Protein AF-A0A1K0IPX2-F1 (afdb_monomer)

Nearest PDB structures (foldseek):
  5ig4-assembly1_E  TM=5.829E-01  e=7.567E+00  Nematostella vectensis
  2w2c-assembly1_B  TM=4.457E-01  e=9.966E+00  Homo sapiens
  4cy6-assembly1_A  TM=1.520E-01  e=7.567E+00  Pseudomonas nitroreducens HBP1

pLDDT: mean 82.93, std 15.58, range [27.27, 98.0]

Secondary structure (DSSP, 8-state):
-----PPPTT-EEPPHHHHHHTT-EEEEEE-SEEEEE-SSSEEEEEEEEEEEEEEEEE---PPTTT--PPEEEEEETTEEEE-HHHHHHHHH---GGG---EEGGG--STTTEEEEEEHHHHHHHHHHHT----EEEEPPPEEEEEEEEEEEEEE-

Organism: Cupriavidus necator (NCBI:txid106590)

Radius of gyration: 23.1 Å; Cα contacts (8 Å, |Δi|>4): 280; chains: 1; bounding box: 51×50×70 Å

Solvent-accessible surface area (backbone atoms only — not comparable to full-atom values): 9097 Å² total; per-residue (Å²): 135,91,83,85,84,88,56,56,101,65,28,42,75,63,53,72,63,51,75,74,43,68,86,47,43,82,46,76,44,87,63,45,61,50,78,44,76,78,48,100,50,33,36,34,40,41,35,40,22,37,28,37,30,43,41,30,70,59,67,81,61,63,50,80,98,73,44,7,34,32,55,72,35,24,40,42,94,90,50,45,24,45,46,71,70,41,46,54,38,13,54,63,33,74,63,61,87,69,57,64,67,47,39,43,89,73,40,86,44,80,92,31,38,22,40,64,41,37,41,61,58,54,50,53,50,27,67,74,68,76,48,88,80,85,46,73,49,68,51,77,69,47,78,44,77,41,85,73,57,48,75,48,76,49,76,112

InterPro doma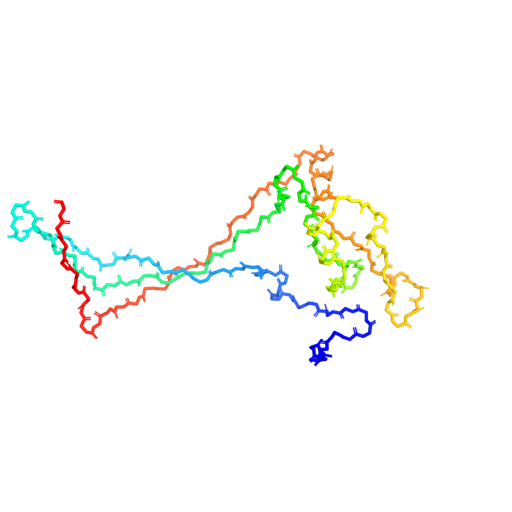ins:
  IPR045646 Protein of unknown function DUF6402 [PF19940] (12-148)

Foldseek 3Di:
DDDDDDAPPWANFDDVCCVVQVPKDKDKDQDDWDKDDPDPFKIKIWGFKMKIKIKDWQDQDADPDFFAFAWDFFDAPVGGGDDPQVRVDRGHHPDCVSFDWDAAVPDDDRVGITGIDTSVNVVVVCVVVVDDDIDMDMDDIDMDTDVVIDMDMDTD

Structure (mmCIF, N/CA/C/O backbone):
data_AF-A0A1K0IPX2-F1
#
_entry.id   AF-A0A1K0IPX2-F1
#
loop_
_atom_site.group_PDB
_atom_site.id
_atom_site.type_symbol
_atom_site.label_atom_id
_atom_site.label_alt_id
_atom_site.label_comp_id
_atom_site.label_asym_id
_atom_site.label_entity_id
_atom_site.label_seq_id
_atom_site.pdbx_PDB_ins_code
_atom_site.Cartn_x
_atom_site.Cartn_y
_atom_site.Cartn_z
_atom_site.occupancy
_atom_site.B_iso_or_equiv
_atom_site.auth_seq_id
_atom_site.auth_comp_id
_atom_site.auth_asym_id
_atom_site.auth_atom_id
_atom_site.pdbx_PDB_model_num
ATOM 1 N N . MET A 1 1 ? 8.985 -29.202 -3.514 1.00 28.09 1 MET A N 1
ATOM 2 C CA . MET A 1 1 ? 9.493 -29.088 -4.895 1.00 28.09 1 MET A CA 1
ATOM 3 C C . MET A 1 1 ? 8.619 -28.064 -5.603 1.00 28.09 1 MET A C 1
ATOM 5 O O . MET A 1 1 ? 7.453 -28.330 -5.851 1.00 28.09 1 MET A O 1
ATOM 9 N N . LEU A 1 2 ? 9.148 -26.844 -5.720 1.00 33.47 2 LEU A N 1
ATOM 10 C CA . LEU A 1 2 ? 8.491 -25.648 -6.246 1.00 33.47 2 LEU A CA 1
ATOM 11 C C . LEU A 1 2 ? 8.033 -25.855 -7.687 1.0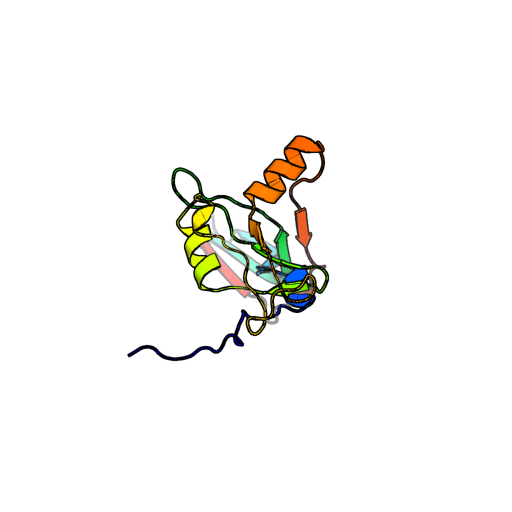0 33.47 2 LEU A C 1
ATOM 13 O O . LEU A 1 2 ? 8.862 -26.294 -8.472 1.00 33.47 2 LEU A O 1
ATOM 17 N N . LEU A 1 3 ? 6.802 -25.465 -8.039 1.00 29.38 3 LEU A N 1
ATOM 18 C CA . LEU A 1 3 ? 6.433 -25.027 -9.393 1.00 29.38 3 LEU A CA 1
ATOM 19 C C . LEU A 1 3 ? 5.048 -24.337 -9.403 1.00 29.38 3 LEU A C 1
ATOM 21 O O . LEU A 1 3 ? 4.041 -24.948 -9.069 1.00 29.38 3 LEU A O 1
ATOM 25 N N . ARG A 1 4 ? 5.051 -23.105 -9.941 1.00 27.27 4 ARG A N 1
ATOM 26 C CA . ARG A 1 4 ? 4.027 -22.504 -10.829 1.00 27.27 4 ARG A CA 1
ATOM 27 C C . ARG A 1 4 ? 2.830 -21.767 -10.210 1.00 27.27 4 ARG A C 1
ATOM 29 O O . ARG A 1 4 ? 1.725 -22.286 -10.144 1.00 27.27 4 ARG A O 1
ATOM 36 N N . GLY A 1 5 ? 3.040 -20.471 -9.969 1.00 28.73 5 GLY A N 1
ATOM 37 C CA . GLY A 1 5 ? 2.076 -19.410 -10.285 1.00 28.73 5 GLY A CA 1
ATOM 38 C C . GLY A 1 5 ? 2.593 -18.659 -11.517 1.00 28.73 5 GLY A C 1
ATOM 39 O O . GLY A 1 5 ? 3.709 -18.147 -11.504 1.00 28.73 5 GLY A O 1
ATOM 40 N N . ILE A 1 6 ? 1.845 -18.717 -12.615 1.00 36.31 6 ILE A N 1
ATOM 41 C CA . ILE A 1 6 ? 2.249 -18.298 -13.963 1.00 36.31 6 ILE A CA 1
ATOM 42 C C . ILE A 1 6 ? 2.271 -16.764 -14.056 1.00 36.31 6 ILE A C 1
ATOM 44 O O . ILE A 1 6 ? 1.228 -16.131 -13.948 1.00 36.31 6 ILE A O 1
ATOM 48 N N . ALA A 1 7 ? 3.436 -16.175 -14.333 1.00 39.88 7 ALA A N 1
ATOM 49 C CA . ALA A 1 7 ? 3.518 -14.900 -15.039 1.00 39.88 7 ALA A CA 1
ATOM 50 C C . ALA A 1 7 ? 3.767 -15.215 -16.519 1.00 39.88 7 ALA A C 1
ATOM 52 O O . ALA A 1 7 ? 4.609 -16.061 -16.833 1.00 39.88 7 ALA A O 1
ATOM 53 N N . ALA A 1 8 ? 3.025 -14.571 -17.425 1.00 44.94 8 ALA A N 1
ATOM 54 C CA . ALA A 1 8 ? 3.282 -14.657 -18.860 1.00 44.94 8 ALA A CA 1
ATOM 55 C C . ALA A 1 8 ? 4.745 -14.258 -19.154 1.00 44.94 8 ALA A C 1
ATOM 57 O O . ALA A 1 8 ? 5.363 -13.606 -18.310 1.00 44.94 8 ALA A O 1
ATOM 58 N N . PRO A 1 9 ? 5.313 -14.617 -20.323 1.00 48.62 9 PRO A N 1
ATOM 59 C CA . PRO A 1 9 ? 6.760 -14.679 -20.561 1.00 48.62 9 PRO A CA 1
ATOM 60 C C . PRO A 1 9 ? 7.589 -13.431 -20.216 1.00 48.62 9 PRO A C 1
ATOM 62 O O . PRO A 1 9 ? 8.806 -13.530 -20.238 1.00 48.62 9 PRO A O 1
ATOM 65 N N . ASN A 1 10 ? 6.976 -12.277 -19.917 1.00 52.22 10 ASN A N 1
ATOM 66 C CA . ASN A 1 10 ? 7.647 -11.045 -19.494 1.00 52.22 10 ASN A CA 1
ATOM 67 C C . ASN A 1 10 ? 6.847 -10.269 -18.433 1.00 52.22 10 ASN A C 1
ATOM 69 O O . ASN A 1 10 ? 6.671 -9.070 -18.561 1.00 52.22 10 ASN A O 1
ATOM 73 N N . GLY A 1 11 ? 6.341 -10.935 -17.396 1.00 52.53 11 GLY A N 1
ATOM 74 C CA . GLY A 1 11 ? 5.654 -10.279 -16.279 1.00 52.53 11 GLY A CA 1
ATOM 75 C C . GLY A 1 11 ? 4.129 -10.299 -16.380 1.00 52.53 11 GLY A C 1
ATOM 76 O O . GLY A 1 11 ? 3.548 -10.593 -17.426 1.00 52.53 11 GLY A O 1
ATOM 77 N N . VAL A 1 12 ? 3.476 -10.046 -15.246 1.00 64.88 12 VAL A N 1
ATOM 78 C CA . VAL A 1 12 ? 2.011 -9.960 -15.161 1.00 64.88 12 VAL A CA 1
ATOM 79 C C . VAL A 1 12 ? 1.614 -8.530 -15.505 1.00 64.88 12 VAL A C 1
ATOM 81 O O . VAL A 1 12 ? 2.057 -7.600 -14.829 1.00 64.88 12 VAL A O 1
ATOM 84 N N . MET A 1 13 ? 0.838 -8.363 -16.576 1.00 61.56 13 MET A N 1
ATOM 85 C CA . MET A 1 13 ? 0.218 -7.080 -16.905 1.00 61.56 13 MET A CA 1
ATOM 86 C C . MET A 1 13 ? -0.791 -6.748 -15.813 1.00 61.56 13 MET A C 1
ATOM 88 O O . MET A 1 13 ? -1.600 -7.602 -15.451 1.00 61.56 13 MET A O 1
ATOM 92 N N . MET A 1 14 ? -0.710 -5.532 -15.292 1.00 70.75 14 MET A N 1
ATOM 93 C CA . MET A 1 14 ? -1.639 -5.056 -14.278 1.00 70.75 14 MET A CA 1
ATOM 94 C C . MET A 1 14 ? -2.742 -4.240 -14.936 1.00 70.75 14 MET A C 1
ATOM 96 O O . MET A 1 14 ? -2.502 -3.547 -15.925 1.00 70.75 14 MET A O 1
ATOM 100 N N . ASP A 1 15 ? -3.950 -4.377 -14.406 1.00 75.19 15 ASP A N 1
ATOM 101 C CA . ASP A 1 15 ? -5.102 -3.597 -14.831 1.00 75.19 15 ASP A CA 1
ATOM 102 C C . ASP A 1 15 ? -5.179 -2.266 -14.070 1.00 75.19 15 ASP A C 1
ATOM 104 O O . ASP A 1 15 ? -4.445 -2.005 -13.108 1.00 75.19 15 ASP A O 1
ATOM 108 N N . ASP A 1 16 ? -6.093 -1.409 -14.516 1.00 74.56 16 ASP A N 1
ATOM 109 C CA . ASP A 1 16 ? -6.316 -0.098 -13.912 1.00 74.56 16 ASP A CA 1
ATOM 110 C C . ASP A 1 16 ? -6.760 -0.214 -12.448 1.00 74.56 16 ASP A C 1
ATOM 112 O O . ASP A 1 16 ? -6.487 0.684 -11.653 1.00 74.56 16 ASP A O 1
ATOM 116 N N . LEU A 1 17 ? -7.402 -1.326 -12.064 1.00 75.00 17 LEU A N 1
ATOM 117 C CA . LEU A 1 17 ? -7.820 -1.578 -10.688 1.00 75.00 17 LEU A CA 1
ATOM 118 C C . LEU A 1 17 ? -6.605 -1.757 -9.776 1.00 75.00 17 LEU A C 1
ATOM 120 O O . LEU A 1 17 ? -6.518 -1.093 -8.744 1.00 75.00 17 LEU A O 1
ATOM 124 N N . TYR A 1 18 ? -5.648 -2.597 -10.169 1.00 74.00 18 TYR A N 1
ATOM 125 C CA . TYR A 1 18 ? -4.397 -2.763 -9.437 1.00 74.00 18 TYR A CA 1
ATOM 126 C C . TYR A 1 18 ? -3.596 -1.455 -9.403 1.00 74.00 18 TYR A C 1
ATOM 128 O O . TYR A 1 18 ? -3.061 -1.090 -8.360 1.00 74.00 18 TYR A O 1
ATOM 136 N N . GLY A 1 19 ? -3.539 -0.712 -10.513 1.00 71.19 19 GLY A N 1
ATOM 137 C CA . GLY A 1 19 ? -2.876 0.597 -10.552 1.00 71.19 19 GLY A CA 1
ATOM 138 C C . GLY A 1 19 ? -3.525 1.646 -9.637 1.00 71.19 19 GLY A C 1
ATOM 139 O O . GLY A 1 19 ? -2.824 2.482 -9.070 1.00 71.19 19 GLY A O 1
ATOM 140 N N . SER A 1 20 ? -4.849 1.586 -9.472 1.00 74.06 20 SER A N 1
ATOM 141 C CA . SER A 1 20 ? -5.630 2.565 -8.700 1.00 74.06 20 SER A CA 1
ATOM 142 C C . SER A 1 20 ? -5.774 2.228 -7.221 1.00 74.06 20 SER A C 1
ATOM 144 O O . SER A 1 20 ? -6.041 3.127 -6.430 1.00 74.06 20 SER A O 1
ATOM 146 N N . LEU A 1 21 ? -5.677 0.949 -6.854 1.00 73.56 21 LEU A N 1
ATOM 147 C CA . LEU A 1 21 ? -5.913 0.479 -5.486 1.00 73.56 21 LEU A CA 1
ATOM 148 C C . LEU A 1 21 ? -4.713 -0.233 -4.863 1.00 73.56 21 LEU A C 1
ATOM 150 O O . LEU A 1 21 ? -4.818 -0.649 -3.712 1.00 73.56 21 LEU A O 1
ATOM 154 N N . GLY A 1 22 ? -3.633 -0.452 -5.620 1.00 73.50 22 GLY A N 1
ATOM 155 C CA . GLY A 1 22 ? -2.355 -1.002 -5.167 1.00 73.50 22 GLY A CA 1
ATOM 156 C C . GLY A 1 22 ? -2.458 -2.000 -4.010 1.00 73.50 22 GLY A C 1
ATOM 157 O O . GLY A 1 22 ? -2.953 -3.116 -4.164 1.00 73.50 22 GLY A O 1
ATOM 158 N N . ALA A 1 23 ? -1.981 -1.569 -2.839 1.00 73.56 23 ALA A N 1
ATOM 159 C CA . ALA A 1 23 ? -2.017 -2.312 -1.578 1.00 73.56 23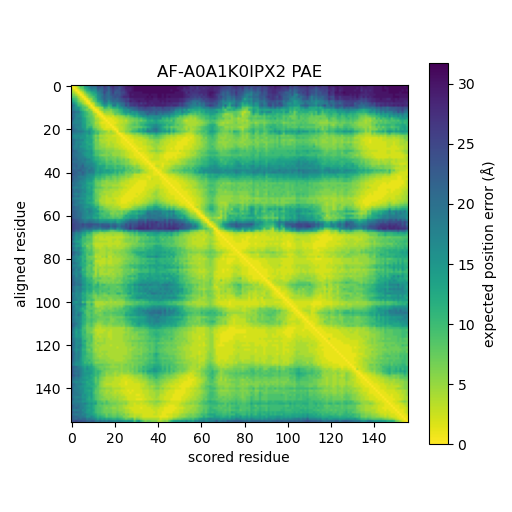 ALA A CA 1
ATOM 160 C C . ALA A 1 23 ? -3.058 -1.736 -0.595 1.00 73.56 23 ALA A C 1
ATOM 162 O O . ALA A 1 23 ? -2.799 -1.603 0.604 1.00 73.56 23 ALA A O 1
ATOM 163 N N . SER A 1 24 ? -4.232 -1.367 -1.105 1.00 85.88 24 SER A N 1
ATOM 164 C CA . SER A 1 24 ? -5.343 -0.865 -0.300 1.00 85.88 24 SER A CA 1
ATOM 165 C C . SER A 1 24 ? -5.810 -1.879 0.748 1.00 85.88 24 SER A C 1
ATOM 167 O O . SER A 1 24 ? -5.622 -3.093 0.651 1.00 85.88 24 SER A O 1
ATOM 169 N N . SER A 1 25 ? -6.441 -1.353 1.793 1.00 89.06 25 SER A N 1
ATOM 170 C CA . SER A 1 25 ? -6.935 -2.113 2.936 1.00 89.06 25 SER A CA 1
ATOM 171 C C . SER A 1 25 ? -8.400 -1.795 3.202 1.00 89.06 25 SER A C 1
ATOM 173 O O . SER A 1 25 ? -8.820 -0.639 3.138 1.00 89.06 25 SER A O 1
ATOM 175 N N . PHE A 1 26 ? -9.176 -2.816 3.560 1.00 92.88 26 PHE A N 1
ATOM 176 C CA . PHE A 1 26 ? -10.510 -2.634 4.123 1.00 92.88 26 PHE A CA 1
ATOM 177 C C . PHE A 1 26 ? -10.407 -2.571 5.643 1.00 92.88 26 PHE A C 1
ATOM 179 O O . PHE A 1 26 ? -9.850 -3.463 6.279 1.00 92.88 26 PHE A O 1
ATOM 186 N N . ASN A 1 27 ? -10.945 -1.504 6.219 1.00 95.19 27 ASN A N 1
ATOM 187 C CA . ASN A 1 27 ? -10.860 -1.189 7.635 1.00 95.19 27 ASN A CA 1
ATOM 188 C C . ASN A 1 27 ? -12.263 -1.109 8.237 1.00 95.19 27 ASN A C 1
ATOM 190 O O . ASN A 1 27 ? -13.224 -0.746 7.556 1.00 95.19 27 ASN A O 1
ATOM 194 N N . ALA A 1 28 ? -12.362 -1.423 9.527 1.00 95.75 28 ALA A N 1
ATOM 195 C CA . ALA A 1 28 ? -13.574 -1.275 10.318 1.00 95.75 28 ALA A CA 1
ATOM 196 C C . ALA A 1 28 ? -13.305 -0.343 11.504 1.00 95.75 28 ALA A C 1
ATOM 198 O O . ALA A 1 28 ? -12.272 -0.454 12.159 1.00 95.75 28 ALA A O 1
ATOM 199 N N . THR A 1 29 ? -14.245 0.552 11.796 1.00 95.69 29 THR A N 1
ATOM 200 C CA . THR A 1 29 ? -14.204 1.432 12.971 1.00 95.69 29 THR A CA 1
ATOM 201 C C . THR A 1 29 ? -15.536 1.417 13.716 1.00 95.69 29 THR A C 1
ATOM 203 O O . THR A 1 29 ? -16.573 1.063 13.145 1.00 95.69 29 THR A O 1
ATOM 206 N N . LEU A 1 30 ? -15.516 1.798 14.993 1.00 95.75 30 LEU A N 1
ATOM 207 C CA . LEU A 1 30 ? -16.731 2.000 15.776 1.00 95.75 30 LEU A CA 1
ATOM 208 C C . LEU A 1 30 ? -17.438 3.278 15.298 1.00 95.75 30 LEU A C 1
ATOM 210 O O . LEU A 1 30 ? -16.787 4.303 15.112 1.00 95.75 30 LEU A O 1
ATOM 214 N N . ASP A 1 31 ? -18.759 3.222 15.104 1.00 94.19 31 ASP A N 1
ATOM 215 C CA . ASP A 1 31 ? -19.560 4.392 14.705 1.00 94.19 31 ASP A CA 1
ATOM 216 C C . ASP A 1 31 ? -20.665 4.644 15.741 1.00 94.19 31 ASP A C 1
ATOM 218 O O . ASP A 1 31 ? -20.543 5.504 16.609 1.00 94.19 31 ASP A O 1
ATOM 222 N N . GLY A 1 32 ? -21.702 3.807 15.752 1.00 95.75 32 GLY A N 1
ATOM 223 C CA . GLY A 1 32 ? -22.773 3.867 16.741 1.00 95.75 32 GLY A CA 1
ATOM 224 C C . GLY A 1 32 ? -22.432 3.031 17.968 1.00 95.75 32 GLY A C 1
ATOM 225 O O . GLY A 1 32 ? -22.709 1.835 17.984 1.00 95.75 32 GLY A O 1
ATOM 226 N N . PHE A 1 33 ? -21.864 3.631 19.009 1.00 96.56 33 PHE A N 1
ATOM 227 C CA . PHE A 1 33 ? -21.556 2.946 20.267 1.00 96.56 33 PHE A CA 1
ATOM 228 C C . PHE A 1 33 ? -21.758 3.861 21.478 1.00 96.56 33 PHE A C 1
ATOM 230 O O . PHE A 1 33 ? -21.827 5.080 21.343 1.00 96.56 33 PHE A O 1
ATOM 237 N N . PHE A 1 34 ? -21.859 3.276 22.669 1.00 95.50 34 PHE A N 1
ATOM 238 C CA . PHE A 1 34 ? -21.815 4.019 23.926 1.00 95.50 34 PHE A CA 1
ATOM 239 C C . PHE A 1 34 ? -21.069 3.234 25.004 1.00 95.50 34 PHE A C 1
ATOM 241 O O . PHE A 1 34 ? -21.004 2.003 24.958 1.00 95.50 34 PHE A O 1
ATOM 248 N N . TYR A 1 35 ? -20.529 3.967 25.974 1.00 94.50 35 TYR A N 1
ATOM 249 C CA . TYR A 1 35 ? -19.913 3.414 27.173 1.00 94.50 35 TYR A CA 1
ATOM 250 C C . TYR A 1 35 ? -20.821 3.635 28.379 1.00 94.50 35 TYR A C 1
ATOM 252 O O . TYR A 1 35 ? -21.429 4.693 28.524 1.00 94.50 35 TYR A O 1
ATOM 260 N N . GLU A 1 36 ? -20.873 2.647 29.259 1.00 93.56 36 GLU A N 1
ATOM 261 C CA . GLU A 1 36 ? -21.593 2.683 30.524 1.00 93.56 36 GLU A CA 1
ATOM 262 C C . GLU A 1 36 ? -20.660 2.187 31.631 1.00 93.56 36 GLU A C 1
ATOM 264 O O . GLU A 1 36 ? -20.066 1.113 31.530 1.00 93.56 36 GLU A O 1
ATOM 269 N N . ARG A 1 37 ? -20.507 2.973 32.698 1.00 92.19 37 ARG A N 1
ATOM 270 C CA . ARG A 1 37 ? -19.782 2.539 33.894 1.00 92.19 37 ARG A CA 1
ATOM 271 C C . ARG A 1 37 ? -20.737 1.692 34.737 1.00 92.19 37 ARG A C 1
ATOM 273 O O . ARG A 1 37 ? -21.736 2.212 35.218 1.00 92.19 37 ARG A O 1
ATOM 280 N N . VAL A 1 38 ? -20.436 0.404 34.895 1.00 90.88 38 VAL A N 1
ATOM 281 C CA . VAL A 1 38 ? -21.295 -0.546 35.626 1.00 90.88 38 VAL A CA 1
ATOM 282 C C . VAL A 1 38 ? -20.953 -0.546 37.117 1.00 90.88 38 VAL A C 1
ATOM 284 O O . VAL A 1 38 ? -21.839 -0.548 37.965 1.00 90.88 38 VAL A O 1
ATOM 287 N N . THR A 1 39 ? -19.662 -0.505 37.445 1.00 91.12 39 THR A N 1
ATOM 288 C CA . THR A 1 39 ? -19.141 -0.347 38.816 1.00 91.12 39 THR A CA 1
ATOM 289 C C . THR A 1 39 ? -17.961 0.622 38.799 1.00 91.12 39 THR A C 1
ATOM 291 O O . THR A 1 39 ? -17.582 1.093 37.735 1.00 91.12 39 THR A O 1
ATOM 294 N N . SER A 1 40 ? -17.328 0.921 39.938 1.00 89.56 40 SER A N 1
ATOM 295 C CA . SER A 1 40 ? -16.129 1.779 39.968 1.00 89.56 40 SER A CA 1
ATOM 296 C C . SER A 1 40 ? -14.995 1.269 39.068 1.00 89.56 40 SER A C 1
ATOM 298 O O . SER A 1 40 ? -14.321 2.083 38.439 1.00 89.56 40 SER A O 1
ATOM 300 N N . THR A 1 41 ? -14.829 -0.049 38.947 1.00 91.06 41 THR A N 1
ATOM 301 C CA . THR A 1 41 ? -13.754 -0.688 38.171 1.00 91.06 41 THR A CA 1
ATOM 302 C C . THR A 1 41 ? -14.217 -1.245 36.830 1.00 91.06 41 THR A C 1
ATOM 304 O O . THR A 1 41 ? -13.389 -1.452 35.953 1.00 91.06 41 THR A O 1
ATOM 307 N N . ARG A 1 42 ? -15.525 -1.465 36.635 1.00 93.62 42 ARG A N 1
ATOM 308 C CA . ARG A 1 42 ? -16.049 -2.181 35.466 1.00 93.62 42 ARG A CA 1
ATOM 309 C C . ARG A 1 42 ? -16.815 -1.283 34.512 1.00 93.62 42 ARG A C 1
ATOM 311 O O . ARG A 1 42 ? -17.727 -0.552 34.907 1.00 93.62 42 ARG A O 1
ATOM 318 N N . THR A 1 43 ? -16.480 -1.396 33.233 1.00 95.12 43 THR A N 1
ATOM 319 C CA . THR A 1 43 ? -17.068 -0.628 32.135 1.00 95.12 43 THR A CA 1
ATOM 320 C C . THR A 1 43 ? -17.674 -1.562 31.095 1.00 95.12 43 THR A C 1
ATOM 322 O O . THR A 1 43 ? -17.143 -2.630 30.799 1.00 95.12 43 THR A O 1
ATOM 325 N N . ARG A 1 44 ? -18.800 -1.141 30.525 1.00 95.88 44 ARG A N 1
ATOM 326 C CA . ARG A 1 44 ? -19.505 -1.802 29.434 1.00 95.88 44 ARG A CA 1
ATOM 327 C C . ARG A 1 44 ? -19.464 -0.919 28.189 1.00 95.88 44 ARG A C 1
ATOM 329 O O . ARG A 1 44 ? -19.866 0.237 28.234 1.00 95.88 44 ARG A O 1
ATOM 336 N N . LEU A 1 45 ? -19.019 -1.473 27.069 1.00 96.06 45 LEU A N 1
ATOM 337 C CA . LEU A 1 45 ? -19.098 -0.887 25.734 1.00 96.06 45 LEU A CA 1
ATOM 338 C C . LEU A 1 45 ? -20.201 -1.598 24.948 1.00 96.06 45 LEU A C 1
ATOM 340 O O . LEU A 1 45 ? -20.131 -2.805 24.722 1.00 96.06 45 LEU A O 1
ATOM 344 N N . VAL A 1 46 ? -21.207 -0.849 24.505 1.00 96.88 46 VAL A N 1
ATOM 345 C CA . VAL A 1 46 ? -22.287 -1.355 23.653 1.00 96.88 46 VAL A CA 1
ATOM 346 C C . VAL A 1 46 ? -22.136 -0.776 22.252 1.00 96.88 46 VAL A C 1
ATOM 348 O O . VAL A 1 46 ? -22.288 0.425 22.043 1.00 96.88 46 VAL A O 1
ATOM 351 N N . ILE A 1 47 ? -21.876 -1.644 21.280 1.00 97.56 47 ILE A N 1
ATOM 352 C CA . ILE A 1 47 ? -21.661 -1.316 19.872 1.00 97.56 47 ILE A CA 1
ATOM 353 C C . ILE A 1 47 ? -22.927 -1.675 19.091 1.00 97.56 47 ILE A C 1
ATOM 355 O O . ILE A 1 47 ? -23.281 -2.847 18.940 1.00 97.56 47 ILE A O 1
ATOM 359 N N . LYS A 1 48 ? -23.614 -0.654 18.585 1.00 97.94 48 LYS A N 1
ATOM 360 C CA . LYS A 1 48 ? -24.801 -0.767 17.728 1.00 97.94 48 LYS A CA 1
ATOM 361 C C . LYS A 1 48 ? -24.452 -0.705 16.248 1.00 97.94 48 LYS A C 1
ATOM 363 O O . LYS A 1 48 ? -25.166 -1.306 15.455 1.00 97.94 48 LYS A O 1
ATOM 368 N N . GLU A 1 49 ? -23.390 -0.000 15.867 1.00 98.00 49 GLU A N 1
ATOM 369 C CA . GLU A 1 49 ? -22.985 0.154 14.469 1.00 98.00 49 GLU A CA 1
ATOM 370 C C . GLU A 1 49 ? -21.466 0.186 14.319 1.00 98.00 49 GLU A C 1
ATOM 372 O O . GLU A 1 49 ? -20.752 0.774 15.136 1.00 98.00 49 GLU A O 1
ATOM 377 N N . ILE A 1 50 ? -20.994 -0.409 13.228 1.00 97.75 50 ILE A N 1
ATOM 378 C CA . ILE A 1 50 ? -19.622 -0.268 12.742 1.00 97.75 50 ILE A CA 1
ATOM 379 C C . ILE A 1 50 ? -19.638 0.430 11.387 1.00 97.75 50 ILE A C 1
ATOM 381 O O . ILE A 1 50 ? -20.620 0.356 10.647 1.00 97.75 50 ILE A O 1
ATOM 385 N N . SER A 1 51 ? -18.533 1.076 11.048 1.00 97.75 51 SER A N 1
ATOM 386 C CA . SER A 1 51 ? -18.304 1.650 9.728 1.00 97.75 51 SER A CA 1
ATOM 387 C C . SER A 1 51 ? -17.176 0.907 9.032 1.00 97.75 51 SER A C 1
ATOM 389 O O . SER A 1 51 ? -16.080 0.806 9.580 1.00 97.75 51 SER A O 1
ATOM 391 N N . LEU A 1 52 ? -17.443 0.401 7.829 1.00 97.62 52 LEU A N 1
ATOM 392 C CA . LEU A 1 52 ? -16.432 -0.173 6.945 1.00 97.62 52 LEU A CA 1
ATOM 393 C C . LEU A 1 52 ? -15.984 0.867 5.924 1.00 97.62 52 LEU A C 1
ATOM 395 O O . LEU A 1 52 ? -16.816 1.593 5.384 1.00 97.62 52 LEU A O 1
ATOM 399 N N . TYR A 1 53 ? -14.693 0.930 5.631 1.00 95.44 53 TYR A N 1
ATOM 400 C CA . TYR A 1 53 ? -14.154 1.812 4.599 1.00 95.44 53 TYR A CA 1
ATOM 401 C C . TYR A 1 53 ? -12.877 1.229 4.002 1.00 95.44 53 TYR A C 1
ATOM 403 O O . TYR A 1 53 ? -12.155 0.472 4.651 1.00 95.44 53 TYR A O 1
ATOM 411 N N . MET A 1 54 ? -12.591 1.590 2.759 1.00 93.25 54 MET A N 1
ATOM 412 C CA . MET A 1 54 ? -11.318 1.307 2.117 1.00 93.25 54 MET A CA 1
ATOM 413 C C . MET A 1 54 ? -10.347 2.455 2.400 1.00 93.25 54 MET A C 1
ATOM 415 O O . MET A 1 54 ? -10.732 3.625 2.371 1.00 93.25 54 MET A O 1
ATOM 419 N N . ARG A 1 55 ? -9.084 2.121 2.655 1.00 90.81 55 ARG A N 1
ATOM 420 C CA . ARG A 1 55 ? -7.967 3.059 2.752 1.00 90.81 55 ARG A CA 1
ATOM 421 C C . ARG A 1 55 ? -6.849 2.580 1.846 1.00 90.81 55 ARG A C 1
ATOM 423 O O . ARG A 1 55 ? -6.392 1.449 2.003 1.00 90.81 55 ARG A O 1
ATOM 430 N N . ASP A 1 56 ? -6.365 3.463 0.991 1.00 86.31 56 ASP A N 1
ATOM 431 C CA . ASP A 1 56 ? -5.108 3.278 0.280 1.00 86.31 56 ASP A CA 1
ATOM 432 C C . ASP A 1 56 ? -4.131 4.371 0.702 1.00 86.31 56 ASP A C 1
ATOM 434 O O . ASP A 1 56 ? -4.409 5.565 0.588 1.00 86.31 56 ASP A O 1
ATOM 438 N N . VAL A 1 57 ? -2.996 3.957 1.248 1.00 77.69 57 VAL A N 1
ATOM 439 C CA . VAL A 1 57 ? -1.900 4.870 1.541 1.00 77.69 57 VAL A CA 1
ATOM 440 C C . VAL A 1 57 ? -1.011 4.772 0.315 1.00 77.69 57 VAL A C 1
ATOM 442 O O . VAL A 1 57 ? -0.201 3.857 0.224 1.00 77.69 57 VAL A O 1
ATOM 445 N N . PHE A 1 58 ? -1.205 5.680 -0.642 1.00 73.00 58 PHE A N 1
ATOM 446 C CA . PHE A 1 58 ? -0.386 5.807 -1.848 1.00 73.00 58 PHE A CA 1
ATOM 447 C C . PHE A 1 58 ? 1.002 6.291 -1.449 1.00 73.00 58 PHE A C 1
ATOM 449 O O . PHE A 1 58 ? 1.364 7.462 -1.576 1.00 73.00 58 PHE A O 1
ATOM 456 N N . THR A 1 59 ? 1.755 5.381 -0.855 1.00 68.12 59 THR A N 1
ATOM 457 C CA . THR A 1 59 ? 2.958 5.717 -0.139 1.00 68.12 59 THR A CA 1
ATOM 458 C C . THR A 1 59 ? 4.136 5.002 -0.752 1.00 68.12 59 THR A C 1
ATOM 460 O O . THR A 1 59 ? 4.198 3.775 -0.852 1.00 68.12 59 THR A O 1
ATOM 463 N N . PHE A 1 60 ? 5.063 5.820 -1.229 1.00 73.50 60 PHE A N 1
ATOM 464 C CA . PHE A 1 60 ? 6.310 5.354 -1.788 1.00 73.50 60 PHE A CA 1
ATOM 465 C C . PHE A 1 60 ? 7.340 5.357 -0.665 1.00 73.50 60 PHE A C 1
ATOM 467 O O . PHE A 1 60 ? 7.824 6.414 -0.231 1.00 73.50 60 PHE A O 1
ATOM 474 N N . HIS A 1 61 ? 7.623 4.168 -0.145 1.00 69.12 61 HIS A N 1
ATOM 475 C CA . HIS A 1 61 ? 8.482 3.988 1.015 1.00 69.12 61 HIS A CA 1
ATOM 476 C C . HIS A 1 61 ? 9.747 3.238 0.631 1.00 69.12 61 HIS A C 1
ATOM 478 O O . HIS A 1 61 ? 9.685 2.120 0.129 1.00 69.12 61 HIS A O 1
ATOM 484 N N . ASP A 1 62 ? 10.898 3.817 0.952 1.00 72.88 62 ASP A N 1
ATOM 485 C CA . ASP A 1 62 ? 12.133 3.047 1.062 1.00 72.88 62 ASP A CA 1
ATOM 486 C C . ASP A 1 62 ? 12.229 2.535 2.506 1.00 72.88 62 ASP A C 1
ATOM 488 O O . ASP A 1 62 ? 11.915 3.262 3.453 1.00 72.88 62 ASP A O 1
ATOM 492 N N . ARG A 1 63 ? 12.625 1.273 2.705 1.00 60.91 63 ARG A N 1
ATOM 493 C CA . ARG A 1 63 ? 12.808 0.737 4.064 1.00 60.91 63 ARG A CA 1
ATOM 494 C C . ARG A 1 63 ? 14.095 1.292 4.667 1.00 60.91 63 ARG A C 1
ATOM 496 O O . ARG A 1 63 ? 15.152 1.231 4.043 1.00 60.91 63 ARG A O 1
ATOM 503 N N . GLU A 1 64 ? 14.033 1.791 5.900 1.00 60.66 64 GLU A N 1
ATOM 504 C CA . GLU A 1 64 ? 15.200 2.429 6.506 1.00 60.66 64 GLU A CA 1
ATOM 505 C C . GLU A 1 64 ? 16.406 1.494 6.727 1.00 60.66 64 GLU A C 1
ATOM 507 O O . GLU A 1 64 ? 16.318 0.285 6.959 1.00 60.66 64 GLU A O 1
ATOM 512 N N . ARG A 1 65 ? 17.567 2.155 6.700 1.00 53.47 65 ARG A N 1
ATOM 513 C CA . ARG A 1 65 ? 18.914 1.753 7.121 1.00 53.47 65 ARG A CA 1
ATOM 514 C C . ARG A 1 65 ? 19.668 0.716 6.281 1.00 53.47 65 ARG A C 1
ATOM 516 O O . ARG A 1 65 ? 20.886 0.862 6.235 1.00 53.47 65 ARG A O 1
ATOM 523 N N . LYS A 1 66 ? 19.028 -0.250 5.598 1.00 56.94 66 LYS A N 1
ATOM 524 C CA . LYS A 1 66 ? 19.692 -1.170 4.623 1.00 56.94 66 LYS A CA 1
ATOM 525 C C . LYS A 1 66 ? 18.780 -1.807 3.547 1.00 56.94 66 LYS A C 1
ATOM 527 O O . LYS A 1 66 ? 19.275 -2.617 2.769 1.00 56.94 66 LYS A O 1
ATOM 532 N N . GLY A 1 67 ? 17.478 -1.513 3.510 1.00 64.94 67 GLY A N 1
ATOM 533 C CA . GLY A 1 67 ? 16.547 -2.144 2.561 1.00 64.94 67 GLY A CA 1
ATOM 534 C C . GLY A 1 67 ? 16.529 -1.417 1.221 1.00 64.94 67 GLY A C 1
ATOM 535 O O . GLY A 1 67 ? 16.771 -0.215 1.184 1.00 64.94 67 GLY A O 1
ATOM 536 N N . GLY A 1 68 ? 16.295 -2.134 0.125 1.00 75.38 68 GLY A N 1
ATOM 537 C CA . GLY A 1 68 ? 16.321 -1.561 -1.217 1.00 75.38 68 GLY A CA 1
ATOM 538 C C . GLY A 1 68 ? 15.269 -0.474 -1.461 1.00 75.38 68 GLY A C 1
ATOM 539 O O . GLY A 1 68 ? 14.473 -0.120 -0.589 1.00 75.38 68 GLY A O 1
ATOM 540 N N . THR A 1 69 ? 15.290 0.088 -2.667 1.00 85.12 69 THR A N 1
ATOM 541 C CA . THR A 1 69 ? 14.278 1.069 -3.070 1.00 85.12 69 THR A CA 1
ATOM 542 C C . THR A 1 69 ? 13.084 0.358 -3.692 1.00 85.12 69 THR A C 1
ATOM 544 O O . THR A 1 69 ? 13.244 -0.476 -4.589 1.00 85.12 69 THR A O 1
ATOM 547 N N . GLN A 1 70 ? 11.886 0.694 -3.210 1.00 85.62 70 GLN A N 1
ATOM 548 C CA . GLN A 1 70 ? 10.658 -0.004 -3.580 1.00 85.62 70 GLN A CA 1
ATOM 549 C C . GLN A 1 70 ? 10.499 -0.076 -5.100 1.00 85.62 70 GLN A C 1
ATOM 551 O O . GLN A 1 70 ? 10.555 0.937 -5.801 1.00 85.62 70 GLN A O 1
ATOM 556 N N . TYR A 1 71 ? 10.283 -1.290 -5.600 1.00 88.06 71 TYR A N 1
ATOM 557 C CA . TYR A 1 71 ? 9.979 -1.540 -7.000 1.00 88.06 71 TYR A CA 1
ATOM 558 C C . TYR A 1 71 ? 8.517 -1.194 -7.301 1.00 88.06 71 TYR A C 1
ATOM 560 O O . TYR A 1 71 ? 7.611 -1.670 -6.623 1.00 88.06 71 TYR A O 1
ATOM 568 N N . LEU A 1 72 ? 8.297 -0.382 -8.337 1.00 87.31 72 LEU A N 1
ATOM 569 C CA . LEU A 1 72 ? 6.985 0.156 -8.718 1.00 87.31 72 LEU A CA 1
ATOM 570 C C . LEU A 1 72 ? 6.499 -0.370 -10.073 1.00 87.31 72 LEU A C 1
ATOM 572 O O . LEU A 1 72 ? 5.581 0.188 -10.667 1.00 87.31 72 LEU A O 1
ATOM 576 N N . GLY A 1 73 ? 7.119 -1.428 -10.592 1.00 88.75 73 GLY A N 1
ATOM 577 C CA . GLY A 1 73 ? 6.781 -1.987 -11.897 1.00 88.75 73 GLY A CA 1
ATOM 578 C C . GLY A 1 73 ? 7.799 -1.662 -12.984 1.00 88.75 73 GLY A C 1
ATOM 579 O O . GLY A 1 73 ? 8.718 -0.861 -12.821 1.00 88.75 73 GLY A O 1
ATOM 580 N N . HIS A 1 74 ? 7.653 -2.354 -14.105 1.00 91.19 74 HIS A N 1
ATOM 581 C CA . HIS A 1 74 ? 8.365 -2.080 -15.345 1.00 91.19 74 HIS A CA 1
ATOM 582 C C . HIS A 1 74 ? 7.381 -1.411 -16.303 1.00 91.19 74 HIS A C 1
ATOM 584 O O . HIS A 1 74 ? 6.353 -2.006 -16.605 1.00 91.19 74 HIS A O 1
ATOM 590 N N . TRP A 1 75 ? 7.675 -0.198 -16.760 1.00 92.00 75 TRP A N 1
ATOM 591 C CA . TRP A 1 75 ? 6.741 0.674 -17.476 1.00 92.00 75 TRP A CA 1
ATOM 592 C C . TRP A 1 75 ? 7.170 0.912 -18.922 1.00 92.00 75 TRP A C 1
ATOM 594 O O . TRP A 1 75 ? 8.362 0.979 -19.231 1.00 92.00 75 TRP A O 1
ATOM 604 N N . ASN A 1 76 ? 6.191 1.083 -19.805 1.00 90.69 76 ASN A N 1
ATOM 605 C CA . ASN A 1 76 ? 6.374 1.607 -21.153 1.00 90.69 76 ASN A CA 1
ATOM 606 C C . ASN A 1 76 ? 5.160 2.460 -21.569 1.00 90.69 76 ASN A C 1
ATOM 608 O O . ASN A 1 76 ? 4.265 2.723 -20.769 1.00 90.69 76 ASN A O 1
ATOM 612 N N . LYS A 1 77 ? 5.102 2.881 -22.840 1.00 88.38 77 LYS A N 1
ATOM 613 C CA . LYS A 1 77 ? 4.005 3.721 -23.364 1.00 88.38 77 LYS A CA 1
ATOM 614 C C . LYS A 1 77 ? 2.625 3.039 -23.368 1.00 88.38 77 LYS A C 1
ATOM 616 O O . LYS A 1 77 ? 1.628 3.720 -23.562 1.00 88.38 77 LYS A O 1
ATOM 621 N N . SER A 1 78 ? 2.565 1.718 -23.197 1.00 84.19 78 SER A N 1
ATOM 622 C CA . SER A 1 78 ? 1.333 0.916 -23.223 1.00 84.19 78 SER A CA 1
ATOM 623 C C . SER A 1 78 ? 0.839 0.469 -21.843 1.00 84.19 78 SER A C 1
ATOM 625 O O . SER A 1 78 ? -0.230 -0.127 -21.757 1.00 84.19 78 SER A O 1
ATOM 627 N N . GLY A 1 79 ? 1.598 0.731 -20.775 1.00 84.00 79 GLY A N 1
ATOM 628 C CA . GLY A 1 79 ? 1.246 0.338 -19.411 1.00 84.00 79 GLY A CA 1
ATOM 629 C C . GLY A 1 79 ? 2.449 -0.187 -18.638 1.00 84.00 79 GLY A C 1
ATOM 630 O O . GLY A 1 79 ? 3.594 0.180 -18.916 1.00 84.00 79 GLY A O 1
ATOM 631 N N . PHE A 1 80 ? 2.194 -1.067 -17.670 1.00 85.88 80 PHE A N 1
ATOM 632 C CA . PHE A 1 80 ? 3.252 -1.667 -16.868 1.00 85.88 80 PHE A CA 1
ATOM 633 C C . PHE A 1 80 ? 3.033 -3.150 -16.580 1.00 85.88 80 PHE A C 1
ATOM 635 O O . PHE A 1 80 ? 1.933 -3.696 -16.682 1.00 85.88 80 PHE A O 1
ATOM 642 N N . ILE A 1 81 ? 4.133 -3.795 -16.218 1.00 86.38 81 ILE A N 1
ATOM 643 C CA . ILE A 1 81 ? 4.210 -5.206 -15.857 1.00 86.38 81 ILE A CA 1
ATOM 644 C C . ILE A 1 81 ? 4.940 -5.354 -14.522 1.00 86.38 81 ILE A C 1
ATOM 646 O O . ILE A 1 81 ? 5.819 -4.555 -14.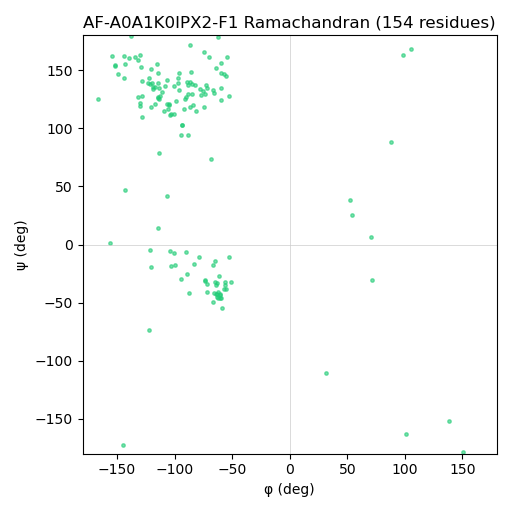178 1.00 86.38 81 ILE A O 1
ATOM 650 N N . ILE A 1 82 ? 4.624 -6.420 -13.792 1.00 84.75 82 ILE A N 1
ATOM 651 C CA . ILE A 1 82 ? 5.392 -6.839 -12.618 1.00 84.75 82 ILE A CA 1
ATOM 652 C C . ILE A 1 82 ? 6.354 -7.957 -13.001 1.00 84.75 82 ILE A C 1
ATOM 654 O O . ILE A 1 82 ? 5.946 -9.012 -13.491 1.00 84.75 82 ILE A O 1
ATOM 658 N N . VAL A 1 83 ? 7.639 -7.726 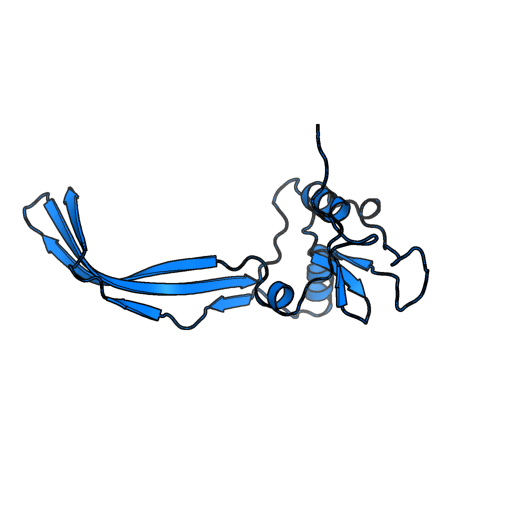-12.733 1.00 86.25 83 VAL A N 1
ATOM 659 C CA . VAL A 1 83 ? 8.715 -8.702 -12.921 1.00 86.25 83 VAL A CA 1
ATOM 660 C C . VAL A 1 83 ? 9.123 -9.249 -11.546 1.00 86.25 83 VAL A C 1
ATOM 662 O O . VAL A 1 83 ? 9.707 -8.504 -10.760 1.00 86.25 83 VAL A O 1
ATOM 665 N N . PRO A 1 84 ? 8.852 -10.529 -11.221 1.00 83.19 84 PRO A N 1
ATOM 666 C CA . PRO A 1 84 ? 9.073 -11.065 -9.873 1.00 83.19 84 PRO A CA 1
ATOM 667 C C . PRO A 1 84 ? 10.512 -10.941 -9.351 1.00 83.19 84 PRO A C 1
ATOM 669 O O . PRO A 1 84 ? 10.719 -10.627 -8.181 1.00 83.19 84 PRO A O 1
ATOM 672 N N . SER A 1 85 ? 11.517 -11.136 -10.211 1.00 82.62 85 SER A N 1
ATOM 673 C CA . SER A 1 85 ? 12.927 -10.954 -9.832 1.00 82.62 85 SER A CA 1
ATOM 674 C C . SER A 1 85 ? 13.241 -9.505 -9.454 1.00 82.62 85 SER A C 1
ATOM 676 O O . SER A 1 85 ? 14.012 -9.268 -8.528 1.00 82.62 85 SER A O 1
ATOM 678 N N . ALA A 1 86 ? 12.606 -8.543 -10.123 1.00 86.44 86 ALA A N 1
ATOM 679 C CA . ALA A 1 86 ? 12.763 -7.119 -9.859 1.00 86.44 86 ALA A CA 1
ATOM 680 C C . ALA A 1 86 ? 12.059 -6.681 -8.567 1.00 86.44 86 ALA A C 1
ATOM 682 O O . ALA A 1 86 ? 12.567 -5.803 -7.876 1.00 86.44 86 ALA A O 1
ATOM 683 N N . VAL A 1 87 ? 10.945 -7.331 -8.201 1.00 83.31 87 VAL A N 1
ATOM 684 C CA . VAL A 1 87 ? 10.323 -7.164 -6.876 1.00 83.31 87 VAL A CA 1
ATOM 685 C C . VAL A 1 87 ? 11.335 -7.545 -5.796 1.00 83.31 87 VAL A C 1
ATOM 687 O O . VAL A 1 87 ? 11.663 -6.726 -4.946 1.00 83.31 87 VAL A O 1
ATOM 690 N N . ALA A 1 88 ? 11.896 -8.757 -5.867 1.00 83.81 88 ALA A N 1
ATOM 691 C CA . ALA A 1 88 ? 12.877 -9.220 -4.886 1.00 83.81 88 ALA A CA 1
ATOM 692 C C . ALA A 1 88 ? 14.133 -8.331 -4.850 1.00 83.81 88 ALA A C 1
ATOM 694 O O . ALA A 1 88 ? 14.616 -7.987 -3.773 1.00 83.81 88 ALA A O 1
ATOM 695 N N . ALA A 1 89 ? 14.646 -7.926 -6.014 1.00 85.06 89 ALA A N 1
ATOM 696 C CA . ALA A 1 89 ? 15.807 -7.048 -6.103 1.00 85.06 89 ALA A CA 1
ATOM 697 C C . ALA A 1 89 ? 15.545 -5.662 -5.491 1.00 85.06 89 ALA A C 1
ATOM 699 O O . ALA A 1 89 ? 16.379 -5.181 -4.726 1.00 85.06 89 ALA A O 1
ATOM 700 N N . GLY A 1 90 ? 14.393 -5.049 -5.782 1.00 82.38 90 GLY A N 1
ATOM 701 C CA . GLY A 1 90 ? 14.007 -3.747 -5.232 1.00 82.38 90 GLY A CA 1
ATOM 702 C C . GLY A 1 90 ? 13.807 -3.773 -3.718 1.00 82.38 90 GLY A C 1
ATOM 703 O O . GLY A 1 90 ? 14.145 -2.816 -3.037 1.00 82.38 90 GLY A O 1
ATOM 704 N N . GLU A 1 91 ? 13.345 -4.891 -3.161 1.00 78.75 91 GLU A N 1
ATOM 705 C CA . GLU A 1 91 ? 13.218 -5.056 -1.708 1.00 78.75 91 GLU A CA 1
ATOM 706 C C . GLU A 1 91 ? 14.581 -5.209 -1.007 1.00 78.75 91 GLU A C 1
ATOM 708 O O . GLU A 1 91 ? 14.769 -4.753 0.124 1.00 78.75 91 GLU A O 1
ATOM 713 N N . LEU A 1 92 ? 15.545 -5.853 -1.672 1.00 79.62 92 LEU A N 1
ATOM 714 C CA . LEU A 1 92 ? 16.815 -6.275 -1.071 1.00 79.62 92 LEU A CA 1
ATOM 715 C C . LEU A 1 92 ? 17.996 -5.345 -1.371 1.00 79.62 92 LEU A C 1
ATOM 717 O O . LEU A 1 92 ? 19.023 -5.445 -0.701 1.00 79.62 92 LEU A O 1
ATOM 721 N N . SER A 1 93 ? 17.897 -4.479 -2.381 1.00 79.44 93 SER A N 1
ATOM 722 C CA . SER A 1 93 ? 19.038 -3.706 -2.870 1.00 79.44 93 SER A CA 1
ATOM 723 C C . SER A 1 93 ? 18.654 -2.342 -3.435 1.00 79.44 93 SER A C 1
ATOM 725 O O . SER A 1 93 ? 17.614 -2.150 -4.062 1.00 79.44 93 SER A O 1
ATOM 727 N N . THR A 1 94 ? 19.545 -1.372 -3.253 1.00 80.81 94 THR A N 1
ATOM 728 C CA . THR A 1 94 ? 19.481 -0.064 -3.920 1.00 80.81 94 THR A CA 1
ATOM 729 C C . THR A 1 94 ? 20.229 -0.054 -5.255 1.00 80.81 94 THR A C 1
ATOM 731 O O . THR A 1 94 ? 20.158 0.929 -5.990 1.00 80.81 94 THR A O 1
ATOM 734 N N . ALA A 1 95 ? 20.942 -1.135 -5.589 1.00 82.31 95 ALA A N 1
ATOM 735 C CA . ALA A 1 95 ? 21.836 -1.182 -6.733 1.00 82.31 95 ALA A CA 1
ATOM 736 C C . ALA A 1 95 ? 21.082 -1.252 -8.069 1.00 82.31 95 ALA A C 1
ATOM 738 O O . ALA A 1 95 ? 20.225 -2.105 -8.289 1.00 82.31 95 ALA A O 1
ATOM 739 N N . ASP A 1 96 ? 21.454 -0.370 -8.992 1.00 80.50 96 ASP A N 1
ATOM 740 C CA . ASP A 1 96 ? 20.730 -0.173 -10.254 1.00 80.50 96 ASP A CA 1
ATOM 741 C C . ASP A 1 96 ? 20.921 -1.294 -11.257 1.00 80.50 96 ASP A C 1
ATOM 743 O O . ASP A 1 96 ? 20.012 -1.600 -12.019 1.00 80.50 96 ASP A O 1
ATOM 747 N N . TRP A 1 97 ? 22.080 -1.942 -11.231 1.00 78.62 97 TRP A N 1
ATOM 748 C CA . TRP A 1 97 ? 22.427 -2.999 -12.176 1.00 78.62 97 TRP A CA 1
ATOM 749 C C . TRP A 1 97 ? 21.559 -4.260 -12.025 1.00 78.62 97 TRP A C 1
ATOM 751 O O . TRP A 1 97 ? 21.484 -5.062 -12.951 1.00 78.62 97 TRP A O 1
ATOM 761 N N . LEU A 1 98 ? 20.872 -4.429 -10.888 1.00 81.56 98 LEU A N 1
ATOM 762 C CA . LEU A 1 98 ? 19.890 -5.500 -10.682 1.00 81.56 98 LEU A CA 1
ATOM 763 C C . LEU A 1 98 ? 18.533 -5.205 -11.344 1.00 81.56 98 LEU A C 1
ATOM 765 O O . LEU A 1 98 ? 17.683 -6.088 -11.426 1.00 81.56 98 LEU A O 1
ATOM 769 N N . MET A 1 99 ? 18.332 -3.972 -11.810 1.00 85.56 99 MET A N 1
ATOM 770 C CA . MET A 1 99 ? 17.080 -3.462 -12.356 1.00 85.56 99 MET A CA 1
ATOM 771 C C . MET A 1 99 ? 17.270 -3.171 -13.845 1.00 85.56 99 MET A C 1
ATOM 773 O O . MET A 1 99 ? 17.474 -2.028 -14.252 1.00 85.56 99 MET A O 1
ATOM 777 N N . TYR A 1 100 ? 17.230 -4.219 -14.666 1.00 88.44 100 TYR A N 1
ATOM 778 C CA . TYR A 1 100 ? 17.407 -4.119 -16.115 1.00 88.44 100 TYR A CA 1
ATOM 779 C C . TYR A 1 100 ? 16.062 -4.044 -16.856 1.00 88.44 100 TYR A C 1
ATOM 781 O O . TYR A 1 100 ? 15.100 -4.673 -16.421 1.00 88.44 100 TYR A O 1
ATOM 789 N N . PRO A 1 101 ? 15.985 -3.328 -17.995 1.00 91.19 101 PRO A N 1
ATOM 790 C CA . PRO A 1 101 ? 14.803 -3.343 -18.850 1.00 91.19 101 PRO A CA 1
ATOM 791 C C . PRO A 1 101 ? 14.478 -4.749 -19.355 1.00 91.19 101 PRO A C 1
ATOM 793 O O . PRO A 1 101 ? 15.377 -5.543 -19.636 1.00 91.19 101 PRO A O 1
ATOM 796 N N . VAL A 1 102 ? 13.192 -5.037 -19.540 1.00 89.38 102 VAL A N 1
ATOM 797 C CA . VAL A 1 102 ? 12.714 -6.331 -20.045 1.00 89.38 102 VAL A CA 1
ATOM 798 C C . VAL A 1 102 ? 11.938 -6.151 -21.345 1.00 89.38 102 VAL A C 1
ATOM 800 O O . VAL A 1 102 ? 11.160 -5.211 -21.491 1.00 89.38 102 VAL A O 1
ATOM 803 N N . ALA A 1 103 ? 12.151 -7.053 -22.302 1.00 88.44 103 ALA A N 1
ATOM 804 C CA . ALA A 1 103 ? 11.533 -7.002 -23.622 1.00 88.44 103 ALA A CA 1
ATOM 805 C C . ALA A 1 103 ? 10.439 -8.064 -23.756 1.00 88.44 103 ALA A C 1
ATOM 807 O O . ALA A 1 103 ? 10.707 -9.263 -23.664 1.00 88.44 103 ALA A O 1
ATOM 808 N N . ARG A 1 104 ? 9.204 -7.644 -24.040 1.00 76.31 104 ARG A N 1
ATOM 809 C CA . ARG A 1 104 ? 8.088 -8.556 -24.293 1.00 76.31 104 ARG A CA 1
ATOM 810 C C . ARG A 1 104 ? 8.391 -9.451 -25.497 1.00 76.31 104 ARG A C 1
ATOM 812 O O . ARG A 1 104 ? 8.679 -8.986 -26.595 1.00 76.31 104 ARG A O 1
ATOM 819 N N . SER A 1 105 ? 8.311 -10.752 -25.263 1.00 76.00 105 SER A N 1
ATOM 820 C CA . SER A 1 105 ? 8.612 -11.848 -26.184 1.00 76.00 105 SER A CA 1
ATOM 821 C C . SER A 1 105 ? 10.013 -11.776 -26.804 1.00 76.00 105 SER A C 1
ATOM 823 O O . SER A 1 105 ? 10.215 -12.287 -27.899 1.00 76.00 105 SER A O 1
ATOM 825 N N . GLY A 1 106 ? 10.972 -11.125 -26.133 1.00 79.62 106 GLY A N 1
ATOM 826 C CA . GLY A 1 106 ? 12.327 -10.922 -26.660 1.00 79.62 106 GLY A CA 1
ATOM 827 C C . GLY A 1 106 ? 12.415 -9.930 -27.825 1.00 79.62 106 GLY A C 1
ATOM 828 O O . GLY A 1 106 ? 13.482 -9.762 -28.406 1.00 79.62 106 GLY A O 1
ATOM 829 N N . ILE A 1 107 ? 11.316 -9.254 -28.169 1.00 81.50 107 ILE A N 1
ATOM 830 C CA . ILE A 1 107 ? 11.288 -8.260 -29.241 1.00 81.50 107 ILE A CA 1
ATOM 831 C C . ILE A 1 107 ? 11.765 -6.936 -28.656 1.00 81.50 107 ILE A C 1
ATOM 833 O O . ILE A 1 107 ? 11.146 -6.416 -27.729 1.00 81.50 107 ILE A O 1
ATOM 837 N N . VAL A 1 108 ? 12.843 -6.369 -29.191 1.00 88.00 108 VAL A N 1
ATOM 838 C CA . VAL A 1 108 ? 13.368 -5.071 -28.748 1.00 88.00 108 VAL A CA 1
ATOM 839 C C . VAL A 1 108 ? 12.781 -3.972 -29.629 1.00 88.00 108 VAL A C 1
ATOM 841 O O . VAL A 1 108 ? 13.179 -3.796 -30.775 1.00 88.00 108 VAL A O 1
ATOM 844 N N . SER A 1 109 ? 11.801 -3.253 -29.090 1.00 86.44 109 SER A N 1
ATOM 845 C CA . SER A 1 109 ? 11.177 -2.084 -29.710 1.00 86.44 109 SER A CA 1
ATOM 846 C C . SER A 1 109 ? 10.589 -1.170 -28.634 1.00 86.44 109 SER A C 1
ATOM 848 O O . SER A 1 109 ? 10.309 -1.625 -27.522 1.00 86.44 109 SER A O 1
ATOM 850 N N . ASP A 1 110 ? 10.316 0.088 -28.976 1.00 84.81 110 ASP A N 1
ATOM 851 C CA . ASP A 1 110 ? 9.636 1.050 -28.094 1.00 84.81 110 ASP A CA 1
ATOM 852 C C . ASP A 1 110 ? 8.327 0.516 -27.488 1.00 84.81 110 ASP A C 1
ATOM 854 O O . ASP A 1 110 ? 7.953 0.884 -26.375 1.00 84.81 110 ASP A O 1
ATOM 858 N N . ALA A 1 111 ? 7.610 -0.339 -28.223 1.00 85.19 111 ALA A N 1
ATOM 859 C CA . ALA A 1 111 ? 6.322 -0.886 -27.802 1.00 85.19 111 ALA A CA 1
ATOM 860 C C . ALA A 1 111 ? 6.452 -2.105 -26.876 1.00 85.19 111 ALA A C 1
ATOM 862 O O . ALA A 1 111 ? 5.486 -2.499 -26.223 1.00 85.19 111 ALA A O 1
ATOM 863 N N . THR A 1 112 ? 7.626 -2.734 -26.832 1.00 84.94 112 THR A N 1
ATOM 864 C CA . THR A 1 112 ? 7.821 -4.039 -26.190 1.00 84.94 112 THR A CA 1
ATOM 865 C C . THR A 1 112 ? 8.835 -4.003 -25.060 1.00 84.94 112 THR A C 1
ATOM 867 O O . THR A 1 112 ? 8.797 -4.893 -24.214 1.00 84.94 112 THR A O 1
ATOM 870 N N . VAL A 1 113 ? 9.710 -2.998 -25.002 1.00 91.12 113 VAL A N 1
ATOM 871 C CA . VAL A 1 113 ? 10.648 -2.814 -23.892 1.00 91.12 113 VAL A CA 1
ATOM 872 C C . VAL A 1 113 ? 9.966 -2.060 -22.757 1.00 91.12 113 VAL A C 1
ATOM 874 O O . VAL A 1 113 ? 9.374 -1.004 -22.970 1.00 91.12 113 VAL A O 1
ATOM 877 N N . PHE A 1 114 ? 10.071 -2.601 -21.549 1.00 91.75 114 PHE A N 1
ATOM 878 C CA . PHE A 1 114 ? 9.612 -1.977 -20.318 1.00 91.75 114 PHE A CA 1
ATOM 879 C C . PHE A 1 114 ? 10.805 -1.673 -19.416 1.00 91.75 114 PHE A C 1
ATOM 881 O O . PHE A 1 114 ? 11.708 -2.497 -19.267 1.00 91.75 114 PHE A O 1
ATOM 888 N N . TYR A 1 115 ? 10.785 -0.503 -18.785 1.00 93.31 115 TYR A N 1
ATOM 889 C CA . TYR A 1 115 ? 11.868 0.006 -17.948 1.00 93.31 115 TYR A CA 1
ATOM 890 C C . TYR A 1 115 ? 11.477 -0.036 -16.472 1.00 93.31 115 TYR A C 1
ATOM 892 O O . TYR A 1 115 ? 10.349 0.332 -16.144 1.00 93.31 115 TYR A O 1
ATOM 900 N N . PRO A 1 116 ? 12.371 -0.467 -15.570 1.00 92.38 116 PRO A N 1
ATOM 901 C CA . PRO A 1 116 ? 12.061 -0.517 -14.150 1.00 92.38 116 PRO A CA 1
ATOM 902 C C . PRO A 1 116 ? 11.886 0.893 -13.600 1.00 92.38 116 PRO A C 1
ATOM 904 O O . PRO A 1 116 ? 12.735 1.756 -13.811 1.00 92.38 116 PRO A O 1
ATOM 907 N N . VAL A 1 117 ? 10.814 1.089 -12.843 1.00 91.50 117 VAL A N 1
ATOM 908 C CA . VAL A 1 117 ? 10.568 2.303 -12.070 1.00 91.50 117 VAL A CA 1
ATOM 909 C C . VAL A 1 117 ? 10.624 1.941 -10.595 1.00 91.50 117 VAL A C 1
ATOM 911 O O . VAL A 1 117 ? 10.086 0.916 -10.164 1.00 91.50 117 VAL A O 1
ATOM 914 N N . ARG A 1 118 ? 11.314 2.767 -9.814 1.00 90.06 118 ARG A N 1
ATOM 915 C CA . ARG A 1 118 ? 11.468 2.609 -8.368 1.00 90.06 118 ARG A CA 1
ATOM 916 C C . ARG A 1 118 ? 11.131 3.902 -7.641 1.00 90.06 118 ARG A C 1
ATOM 918 O O . ARG A 1 118 ? 11.133 4.981 -8.233 1.00 90.06 118 ARG A O 1
ATOM 925 N N . ASN A 1 119 ? 10.892 3.808 -6.337 1.00 88.38 119 ASN A N 1
ATOM 926 C CA . ASN A 1 119 ? 10.605 4.979 -5.506 1.00 88.38 119 ASN A CA 1
ATOM 927 C C . ASN A 1 119 ? 11.709 6.047 -5.603 1.00 88.38 119 ASN A C 1
ATOM 929 O O . ASN A 1 119 ? 11.408 7.231 -5.728 1.00 88.38 119 ASN A O 1
ATOM 933 N N . LYS A 1 120 ? 12.988 5.659 -5.672 1.00 88.12 120 LYS A N 1
ATOM 934 C CA . LYS A 1 120 ? 14.075 6.631 -5.868 1.00 88.12 120 LYS A CA 1
ATOM 935 C C . LYS A 1 120 ? 13.916 7.495 -7.131 1.00 88.12 120 LYS A C 1
ATOM 937 O O . LYS A 1 120 ? 14.314 8.657 -7.119 1.00 88.12 120 LYS A O 1
ATOM 942 N N . ASP A 1 121 ? 13.321 6.960 -8.202 1.00 90.25 121 ASP A N 1
ATOM 943 C CA . ASP A 1 121 ? 13.121 7.684 -9.460 1.00 90.25 121 ASP A CA 1
ATOM 944 C C . ASP A 1 121 ? 12.035 8.750 -9.267 1.00 90.25 121 ASP A C 1
ATOM 946 O O . ASP A 1 121 ? 12.206 9.903 -9.674 1.00 90.25 121 ASP A O 1
ATOM 950 N N . TYR A 1 122 ? 10.970 8.400 -8.535 1.00 88.19 122 TYR A N 1
ATOM 951 C CA . TYR A 1 122 ? 9.948 9.343 -8.083 1.00 88.19 122 TYR A CA 1
ATOM 952 C C . TYR A 1 122 ? 10.539 10.435 -7.179 1.00 88.19 122 TYR A C 1
ATOM 954 O O . TYR A 1 122 ? 10.294 11.620 -7.406 1.00 88.19 122 TYR A O 1
ATOM 962 N N . ARG A 1 123 ? 11.388 10.077 -6.205 1.00 88.00 123 ARG A N 1
ATOM 963 C CA . ARG A 1 123 ? 12.043 11.049 -5.311 1.00 88.00 123 ARG A CA 1
ATOM 964 C C . ARG A 1 123 ? 12.978 11.993 -6.060 1.00 88.00 123 ARG A C 1
ATOM 966 O O . ARG A 1 123 ? 12.938 13.198 -5.820 1.00 88.00 123 ARG A O 1
ATOM 973 N N . HIS A 1 124 ? 13.773 11.491 -7.003 1.00 91.31 124 HIS A N 1
ATOM 974 C CA . HIS A 1 124 ? 14.601 12.339 -7.865 1.00 91.31 124 HIS A CA 1
ATOM 975 C C . HIS A 1 124 ? 13.753 13.314 -8.689 1.00 91.31 124 HIS A C 1
ATOM 977 O O . HIS A 1 124 ? 14.091 14.496 -8.785 1.00 91.31 124 HIS A O 1
ATOM 983 N N . TRP A 1 125 ? 12.635 12.847 -9.254 1.00 92.50 125 TRP A N 1
ATOM 984 C CA . TRP A 1 125 ? 11.701 13.710 -9.973 1.00 92.50 125 TRP A CA 1
ATOM 985 C C . TRP A 1 125 ? 11.094 14.780 -9.054 1.00 92.50 125 TRP A C 1
ATOM 987 O O . TRP A 1 125 ? 11.105 15.959 -9.415 1.00 92.50 125 TRP A O 1
ATOM 997 N N . GLN A 1 126 ? 10.648 14.399 -7.854 1.00 90.50 126 GLN A N 1
ATOM 998 C CA . GLN A 1 126 ? 10.082 15.303 -6.849 1.00 90.50 126 GLN A CA 1
ATOM 999 C C . GLN A 1 126 ? 11.087 16.386 -6.437 1.00 90.50 126 GLN A C 1
ATOM 1001 O O . GLN A 1 126 ? 10.742 17.566 -6.415 1.00 90.50 126 GLN A O 1
ATOM 1006 N N . LEU A 1 127 ? 12.345 16.014 -6.173 1.00 91.38 127 LEU A N 1
ATOM 1007 C CA . LEU A 1 127 ? 13.414 16.957 -5.825 1.00 91.38 127 LEU A CA 1
ATOM 1008 C C . LEU A 1 127 ? 13.707 17.940 -6.962 1.00 91.38 127 LEU A C 1
ATOM 1010 O O . LEU A 1 127 ? 13.865 19.137 -6.719 1.00 91.38 127 LEU A O 1
ATOM 1014 N N . LYS A 1 128 ? 13.749 17.449 -8.205 1.00 96.75 128 LYS A N 1
ATOM 1015 C CA . LYS A 1 128 ? 14.023 18.273 -9.387 1.00 96.75 128 LYS A CA 1
ATOM 1016 C C . LYS A 1 128 ? 12.917 19.297 -9.653 1.00 96.75 128 LYS A C 1
ATOM 1018 O O . LYS A 1 128 ? 13.222 20.434 -10.002 1.00 96.75 128 LYS A O 1
ATOM 1023 N N . HIS A 1 129 ? 11.654 18.902 -9.507 1.00 95.06 129 HIS A N 1
ATOM 1024 C CA . HIS A 1 129 ? 10.509 19.739 -9.886 1.00 95.06 129 HIS A CA 1
ATOM 1025 C C . HIS A 1 129 ? 9.853 20.452 -8.700 1.00 95.06 129 HIS A C 1
ATOM 1027 O O . HIS A 1 129 ? 8.994 21.302 -8.914 1.00 95.06 129 HIS A O 1
ATOM 1033 N N . LYS A 1 130 ? 10.258 20.139 -7.460 1.00 93.12 130 LYS A N 1
ATOM 1034 C CA . LYS A 1 130 ? 9.641 20.639 -6.217 1.00 93.12 130 LYS A CA 1
ATOM 1035 C C . LYS A 1 130 ? 8.121 20.414 -6.191 1.00 93.12 130 LYS A C 1
ATOM 1037 O O . LYS A 1 130 ? 7.362 21.267 -5.743 1.00 93.12 130 LYS A O 1
ATOM 1042 N N . GLN A 1 131 ? 7.689 19.268 -6.711 1.00 90.81 131 GLN A N 1
ATOM 1043 C CA . GLN A 1 131 ? 6.289 18.875 -6.886 1.00 90.81 131 GLN A CA 1
ATOM 1044 C C . GLN A 1 131 ? 6.071 17.436 -6.415 1.00 90.81 131 GLN A C 1
ATOM 1046 O O . GLN A 1 131 ? 7.021 16.663 -6.321 1.00 90.81 131 GLN A O 1
ATOM 1051 N N . GLY A 1 132 ? 4.816 17.065 -6.160 1.00 85.00 132 GLY A N 1
ATOM 1052 C CA . GLY A 1 132 ? 4.438 15.765 -5.596 1.00 85.00 132 GLY A CA 1
ATOM 1053 C C . GLY A 1 132 ? 4.145 15.858 -4.098 1.00 85.00 132 GLY A C 1
ATOM 1054 O O . GLY A 1 132 ? 3.923 16.947 -3.573 1.00 85.00 132 GLY A O 1
ATOM 1055 N N . GLY A 1 133 ? 4.131 14.720 -3.412 1.00 80.38 133 GLY A N 1
ATOM 1056 C CA . GLY A 1 133 ? 3.757 14.624 -2.002 1.00 80.38 133 GLY A CA 1
ATOM 1057 C C . GLY A 1 133 ? 3.149 13.265 -1.685 1.00 80.38 133 GLY A C 1
ATOM 1058 O O . GLY A 1 133 ? 3.045 12.410 -2.563 1.00 80.38 133 GLY A O 1
ATOM 1059 N N . ASP A 1 134 ? 2.748 13.082 -0.434 1.00 78.44 134 ASP A N 1
ATOM 1060 C CA . ASP A 1 134 ? 2.086 11.856 -0.007 1.00 78.44 134 ASP A CA 1
ATOM 1061 C C . ASP A 1 134 ? 0.584 11.945 -0.296 1.00 78.44 134 ASP A C 1
ATOM 1063 O O . ASP A 1 134 ? -0.050 12.980 -0.073 1.00 78.44 134 ASP A O 1
ATOM 1067 N N . LEU A 1 135 ? 0.011 10.849 -0.789 1.00 81.06 135 LEU A N 1
ATOM 1068 C CA . LEU A 1 135 ? -1.413 10.732 -1.066 1.00 81.06 135 LEU A CA 1
ATOM 1069 C C . LEU A 1 135 ? -2.004 9.634 -0.183 1.00 81.06 135 LEU A C 1
ATOM 1071 O O . LEU A 1 135 ? -1.448 8.546 -0.051 1.00 81.06 135 LEU A O 1
ATOM 1075 N N . VAL A 1 136 ? -3.157 9.911 0.417 1.00 85.56 136 VAL A N 1
ATOM 1076 C CA . VAL A 1 136 ? -3.951 8.894 1.107 1.00 85.56 136 VAL A CA 1
ATOM 1077 C C . VAL A 1 136 ?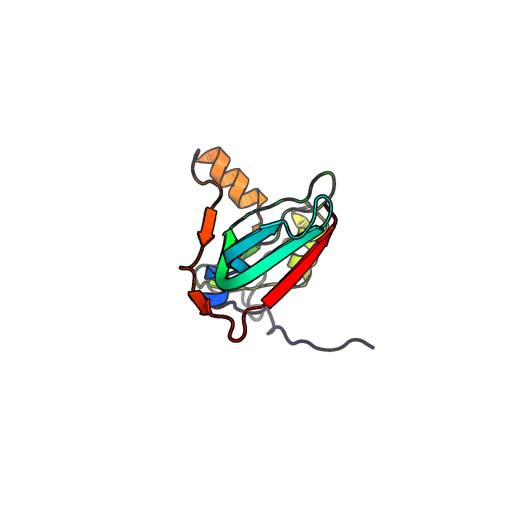 -5.375 8.995 0.600 1.00 85.56 136 VAL A C 1
ATOM 1079 O O . VAL A 1 136 ? -6.001 10.048 0.704 1.00 85.56 136 VAL A O 1
ATOM 1082 N N . LEU A 1 137 ? -5.876 7.898 0.046 1.00 87.19 137 LEU A N 1
ATOM 1083 C CA . LEU A 1 137 ? -7.240 7.784 -0.437 1.00 87.19 137 LEU A CA 1
ATOM 1084 C C . LEU A 1 137 ? -8.082 7.036 0.588 1.00 87.19 137 LEU A C 1
ATOM 1086 O O . LEU A 1 137 ? -7.677 6.007 1.131 1.00 87.19 137 LEU A O 1
ATOM 1090 N N . TYR A 1 138 ? -9.282 7.550 0.818 1.00 91.38 138 TYR A N 1
ATOM 1091 C CA . TYR A 1 138 ? -10.312 6.886 1.600 1.00 91.38 138 TYR A CA 1
ATOM 1092 C C . TYR A 1 138 ? -11.555 6.755 0.731 1.00 91.38 138 TYR A C 1
ATOM 1094 O O . TYR A 1 138 ? -11.904 7.690 0.009 1.00 91.38 138 TYR A O 1
ATOM 1102 N N . SER A 1 139 ? -12.231 5.612 0.806 1.00 92.69 139 SER A N 1
ATOM 1103 C CA . SER A 1 139 ? -13.598 5.531 0.300 1.00 92.69 139 SER A CA 1
ATOM 1104 C C . SER A 1 139 ? -14.554 6.241 1.252 1.00 92.69 139 SER A C 1
ATOM 1106 O O . SER A 1 139 ? -14.261 6.430 2.437 1.00 92.69 139 SER A O 1
ATOM 1108 N N . ASP A 1 140 ? -15.766 6.500 0.770 1.00 95.56 140 ASP A N 1
ATOM 1109 C CA . ASP A 1 140 ? -16.889 6.725 1.670 1.00 95.56 140 ASP A CA 1
ATOM 1110 C C . ASP A 1 140 ? -17.043 5.538 2.629 1.00 95.56 140 ASP A C 1
ATOM 1112 O O . ASP A 1 140 ? -16.800 4.376 2.273 1.00 95.56 140 ASP A O 1
ATOM 1116 N N . ARG A 1 141 ? -17.452 5.829 3.866 1.00 95.50 141 ARG A N 1
ATOM 1117 C CA . ARG A 1 141 ? -17.712 4.786 4.860 1.00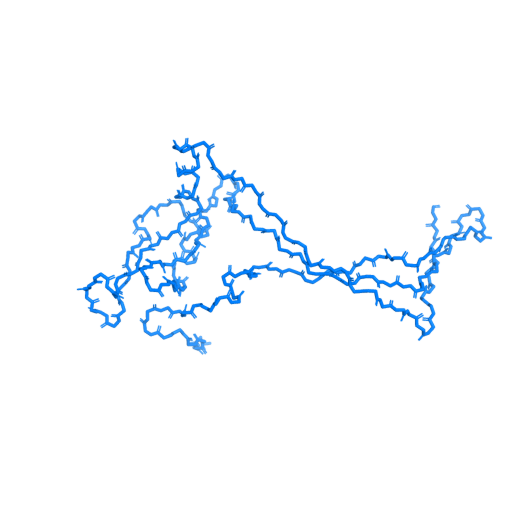 95.50 141 ARG A CA 1
ATOM 1118 C C . ARG A 1 141 ? -19.100 4.190 4.671 1.00 95.50 141 ARG A C 1
ATOM 1120 O O . ARG A 1 141 ? -20.092 4.908 4.531 1.00 95.50 141 ARG A O 1
ATOM 1127 N N . LYS A 1 142 ? -19.196 2.867 4.765 1.00 97.62 142 LYS A N 1
ATOM 1128 C CA . LYS A 1 142 ? -20.459 2.137 4.818 1.00 97.62 142 LYS A CA 1
ATOM 1129 C C . LYS A 1 142 ? -20.774 1.748 6.257 1.00 97.62 142 LYS A C 1
ATOM 1131 O O . LYS A 1 142 ? -20.112 0.888 6.835 1.00 97.62 142 LYS A O 1
ATOM 1136 N N . ARG A 1 143 ? -21.828 2.348 6.813 1.00 97.50 143 ARG A N 1
ATOM 1137 C CA . ARG A 1 143 ? -22.373 1.961 8.120 1.00 97.50 143 ARG A CA 1
ATOM 1138 C C . ARG A 1 143 ? -23.101 0.626 8.045 1.00 97.50 143 ARG A C 1
ATOM 1140 O O . ARG A 1 143 ? -23.884 0.393 7.122 1.00 97.50 143 ARG A O 1
ATOM 1147 N N . ILE A 1 144 ? -22.872 -0.208 9.051 1.00 97.38 144 ILE A N 1
ATOM 1148 C CA . ILE A 1 144 ? -23.519 -1.501 9.247 1.00 97.38 144 ILE A CA 1
ATOM 1149 C C . ILE A 1 144 ? -24.041 -1.557 10.678 1.00 97.38 144 ILE A C 1
ATOM 1151 O O . ILE A 1 144 ? -23.268 -1.490 11.635 1.00 97.38 144 ILE A O 1
ATOM 1155 N N . SER A 1 145 ? -25.355 -1.713 10.824 1.00 97.50 145 SER A N 1
ATOM 1156 C CA . SER A 1 145 ? -25.974 -1.923 12.130 1.00 97.50 145 SER A CA 1
ATOM 1157 C C . SER A 1 145 ? -25.784 -3.370 12.594 1.00 97.50 145 SER A C 1
ATOM 1159 O O . SER A 1 145 ? -26.050 -4.317 11.855 1.00 97.50 145 SER A O 1
ATOM 1161 N N . LEU A 1 146 ? -25.382 -3.540 13.848 1.00 96.75 146 LEU A N 1
ATOM 1162 C CA . LEU A 1 146 ? -25.249 -4.822 14.525 1.00 96.75 146 LEU A CA 1
ATOM 1163 C C . LEU A 1 146 ? -26.555 -5.141 15.253 1.00 96.75 146 LEU A C 1
ATOM 1165 O O . LEU A 1 146 ? -26.979 -4.415 16.156 1.00 96.75 146 LEU A O 1
ATOM 1169 N N . ARG A 1 147 ? -27.215 -6.225 14.842 1.00 95.44 147 ARG A N 1
ATOM 1170 C CA . ARG A 1 147 ? -28.466 -6.702 15.441 1.00 95.44 147 ARG A CA 1
ATOM 1171 C C . ARG A 1 147 ? -28.319 -8.193 15.787 1.00 95.44 147 ARG A C 1
ATOM 1173 O O . ARG A 1 147 ? -28.254 -8.998 14.862 1.00 95.44 147 ARG A O 1
ATOM 1180 N N . PRO A 1 148 ? -28.244 -8.569 17.079 1.00 94.38 148 PRO A N 1
ATOM 1181 C CA . PRO A 1 148 ? -28.241 -7.688 18.251 1.00 94.38 148 PRO A CA 1
ATOM 1182 C C . PRO A 1 148 ? -26.940 -6.875 18.376 1.00 94.38 148 PRO A C 1
ATOM 1184 O O . PRO A 1 148 ? -25.913 -7.230 17.791 1.00 94.38 148 PRO A O 1
ATOM 1187 N N . ALA A 1 149 ? -26.992 -5.793 19.160 1.00 96.38 149 ALA A N 1
ATOM 1188 C CA . ALA A 1 149 ? -25.813 -4.996 19.492 1.00 96.38 149 ALA A CA 1
ATOM 1189 C C . ALA A 1 149 ? -24.737 -5.869 20.158 1.00 96.38 149 ALA A C 1
ATOM 1191 O O . ALA A 1 149 ? -25.051 -6.815 20.887 1.00 96.38 149 ALA A O 1
ATOM 1192 N N . LYS A 1 150 ? -23.464 -5.554 19.915 1.00 96.81 150 LYS A N 1
ATOM 1193 C CA . LYS A 1 150 ? -22.342 -6.249 20.552 1.00 96.81 150 LYS A CA 1
ATOM 1194 C C . LYS A 1 150 ? -21.986 -5.551 21.850 1.00 96.81 150 LYS A C 1
ATOM 1196 O O . LYS A 1 150 ? -21.780 -4.345 21.865 1.00 96.81 150 LYS A O 1
ATOM 1201 N N . VAL A 1 151 ? -21.934 -6.317 22.931 1.00 95.81 151 VAL A N 1
ATOM 1202 C CA . VAL A 1 151 ? -21.628 -5.818 24.269 1.00 95.81 151 VAL A CA 1
ATOM 1203 C C . VAL A 1 151 ? -20.285 -6.391 24.690 1.00 95.81 151 VAL A C 1
ATOM 1205 O O . VAL A 1 151 ? -20.079 -7.600 24.612 1.00 95.81 151 VAL A O 1
ATOM 1208 N N . LEU A 1 152 ? -19.380 -5.518 25.109 1.00 95.25 152 LEU A N 1
ATOM 1209 C CA . LEU A 1 152 ? -18.087 -5.863 25.680 1.00 95.25 152 LEU A CA 1
ATOM 1210 C C . LEU A 1 152 ? -18.045 -5.310 27.099 1.00 95.25 152 LEU A C 1
ATOM 1212 O O . LEU A 1 152 ? -18.406 -4.158 27.316 1.00 95.25 152 LEU A O 1
ATOM 1216 N N . GLU A 1 153 ? -17.600 -6.112 28.056 1.00 94.81 153 GLU A N 1
ATOM 1217 C CA . GLU A 1 153 ? -17.345 -5.656 29.420 1.00 94.81 153 GLU A CA 1
ATOM 1218 C C . GLU A 1 153 ? -15.876 -5.860 29.750 1.00 94.81 153 GLU A C 1
ATOM 1220 O O . GLU A 1 153 ? -15.310 -6.907 29.434 1.00 94.81 153 GLU A O 1
ATOM 1225 N N . PHE A 1 154 ? -15.266 -4.856 30.364 1.00 93.88 154 PHE A N 1
ATOM 12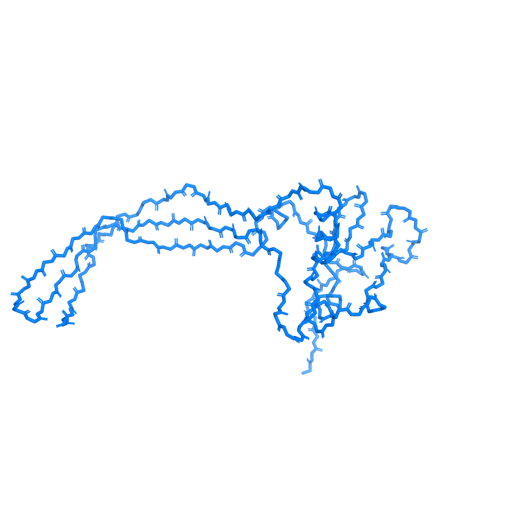26 C CA . PHE A 1 154 ? -13.862 -4.881 30.742 1.00 93.88 154 PHE A CA 1
ATOM 1227 C C . PHE A 1 154 ? -13.621 -4.003 31.968 1.00 93.88 154 PHE A C 1
ATOM 1229 O O . PHE A 1 154 ? -14.370 -3.056 32.236 1.00 93.88 154 PHE A O 1
ATOM 1236 N N . ASP A 1 155 ? -12.571 -4.341 32.705 1.00 91.19 155 ASP A N 1
ATOM 1237 C CA . ASP A 1 155 ? -12.107 -3.549 33.835 1.00 91.19 155 ASP A CA 1
ATOM 1238 C C . ASP A 1 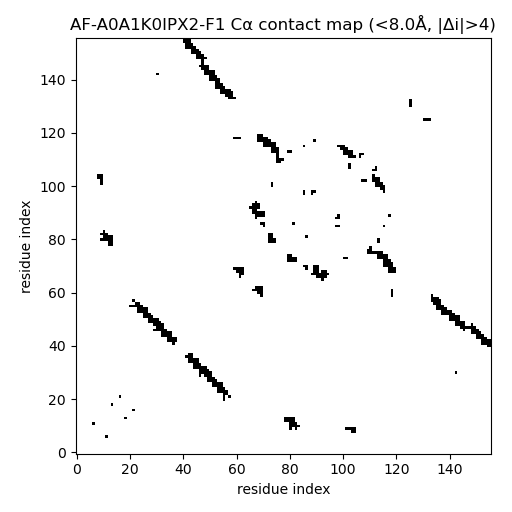155 ? -11.146 -2.457 33.330 1.00 91.19 155 ASP A C 1
ATOM 1240 O O . ASP A 1 155 ? -10.371 -2.697 32.398 1.00 91.19 155 ASP A O 1
ATOM 1244 N N . LEU A 1 156 ? -11.249 -1.250 33.896 1.00 71.62 156 LEU A N 1
ATOM 1245 C CA . LEU A 1 156 ? -10.367 -0.105 33.622 1.00 71.62 156 LEU A CA 1
ATOM 1246 C C . LEU A 1 156 ? -9.373 0.115 34.761 1.00 71.62 156 LEU A C 1
ATOM 1248 O O . LEU A 1 156 ? -9.803 0.006 35.933 1.00 71.62 156 LEU A O 1
#

Mean predicted aligned error: 8.94 Å

Sequence (156 aa):
MLLRGIAAPNGVMMDDLYGSLGASSFNATLDGFFYERVTSTRTRLVIKEISLYMRDVFTFHDRERKGGTQYLGHWNKSGFIIVPSAVAAGELSTADWLMYPVARSGIVSDATVFYPVRNKDYRHWQLKHKQGGDLVLYSDRKRISLRPAKVLEFDL